Protein AF-A0A661SQL9-F1 (afdb_monomer_lite)

Foldseek 3Di:
DDDDDPDPPPDDAAEAEEDEALQACCVVPNPCVRVPQDPVNVVVVCVVVVHPYYDHDGDPGD

pLDDT: mean 89.43, std 12.46, range [45.16, 98.38]

Radius of gyration: 15.33 Å; chains: 1; bounding box: 32×19×42 Å

Sequence (62 aa):
MSEQWHYPGSKWWKFDFHTHTPASEDYGSGDDSFKSITPEEWLRKAMEAKLDCIVVTDHNSV

Structure (mmCIF, N/CA/C/O backbone):
data_AF-A0A661SQL9-F1
#
_entry.id   AF-A0A661SQL9-F1
#
loop_
_atom_site.group_PDB
_atom_site.id
_atom_site.type_symbol
_atom_site.label_atom_id
_atom_site.label_alt_id
_atom_site.label_comp_id
_atom_site.label_asym_id
_atom_site.label_entity_id
_atom_site.label_seq_id
_atom_site.pdbx_PDB_ins_code
_atom_site.Cartn_x
_atom_site.Cartn_y
_atom_site.Cartn_z
_atom_site.occupancy
_atom_site.B_iso_or_equiv
_atom_site.auth_seq_id
_atom_site.auth_comp_id
_atom_site.auth_asym_id
_atom_site.auth_atom_id
_atom_site.pdbx_PDB_model_num
ATOM 1 N N . MET A 1 1 ? -1.000 -11.729 22.908 1.00 45.16 1 MET A N 1
ATOM 2 C CA . MET A 1 1 ? -2.027 -11.319 23.886 1.00 45.16 1 MET A CA 1
ATOM 3 C C . MET A 1 1 ? -3.276 -10.971 23.105 1.00 45.16 1 MET A C 1
ATOM 5 O O . MET A 1 1 ? -3.189 -10.133 22.219 1.00 45.16 1 MET A O 1
ATOM 9 N N . SER A 1 2 ? -4.380 -11.681 23.323 1.00 55.06 2 SER A N 1
ATOM 10 C CA . SER A 1 2 ? -5.656 -11.338 22.697 1.00 55.06 2 SER A CA 1
ATOM 11 C C . SER A 1 2 ? -6.252 -10.155 23.452 1.00 55.06 2 SER A C 1
ATOM 13 O O . SER A 1 2 ? -6.653 -10.308 24.604 1.00 55.06 2 SER A O 1
ATOM 15 N N . GLU A 1 3 ? -6.275 -8.986 22.821 1.00 67.62 3 GLU A N 1
ATOM 16 C CA . GLU A 1 3 ? -7.051 -7.840 23.295 1.00 67.62 3 GLU A CA 1
ATOM 17 C C . GLU A 1 3 ? -8.509 -8.283 23.489 1.00 67.62 3 GLU A C 1
ATOM 19 O O . GLU A 1 3 ? -9.162 -8.748 22.549 1.00 67.62 3 GLU A O 1
ATOM 24 N N . GLN A 1 4 ? -9.007 -8.203 24.723 1.00 69.31 4 GLN A N 1
ATOM 25 C CA . GLN A 1 4 ? -10.393 -8.524 25.038 1.00 69.31 4 GLN A CA 1
ATOM 26 C C . GLN A 1 4 ? -11.262 -7.307 24.705 1.00 69.31 4 GLN A C 1
ATOM 28 O O . GLN A 1 4 ? -11.202 -6.271 25.369 1.00 69.31 4 GLN A O 1
ATOM 33 N N . TRP A 1 5 ? -12.055 -7.423 23.641 1.00 71.12 5 TRP A N 1
ATOM 34 C CA . TRP A 1 5 ? -12.869 -6.332 23.108 1.00 71.12 5 TRP A CA 1
ATOM 35 C C . TRP A 1 5 ? -14.121 -6.121 23.960 1.00 71.12 5 TRP A C 1
ATOM 37 O O . TRP A 1 5 ? -15.074 -6.891 23.885 1.00 71.12 5 TRP A O 1
ATOM 47 N N . HIS A 1 6 ? -14.124 -5.057 24.761 1.00 72.38 6 HIS A N 1
ATOM 48 C CA . HIS A 1 6 ? -15.229 -4.740 25.672 1.00 72.38 6 HIS A CA 1
ATOM 49 C C . HIS A 1 6 ? -16.463 -4.152 24.963 1.00 72.38 6 HIS A C 1
ATOM 51 O O . HIS A 1 6 ? -17.545 -4.127 25.542 1.00 72.38 6 HIS A O 1
ATOM 57 N N . TYR A 1 7 ? -16.321 -3.717 23.705 1.00 76.62 7 TYR A N 1
ATOM 58 C CA . TYR A 1 7 ? -17.374 -3.042 22.944 1.00 76.62 7 TYR A CA 1
ATOM 59 C C . TYR A 1 7 ? -17.425 -3.568 21.495 1.00 76.62 7 TYR A C 1
ATOM 61 O O . TYR A 1 7 ? -16.674 -3.108 20.629 1.00 76.62 7 TYR A O 1
ATOM 69 N N . PRO A 1 8 ? -18.275 -4.567 21.203 1.00 71.81 8 PRO A N 1
ATOM 70 C CA . PRO A 1 8 ? -18.484 -5.052 19.842 1.00 71.81 8 PRO A CA 1
ATOM 71 C C . PRO A 1 8 ? -19.051 -3.935 18.948 1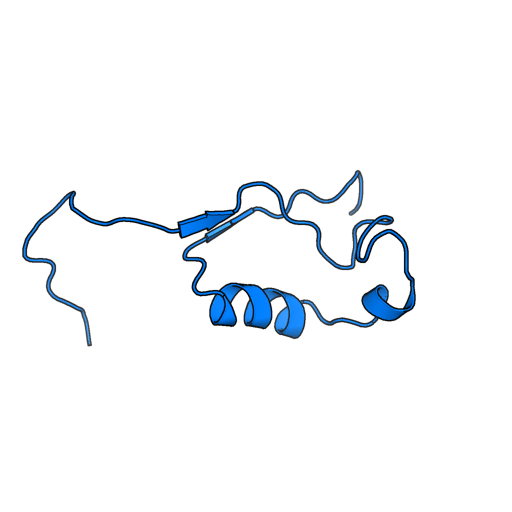.00 71.81 8 PRO A C 1
ATOM 73 O O . PRO A 1 8 ? -20.027 -3.287 19.313 1.00 71.81 8 PRO A O 1
ATOM 76 N N . GLY A 1 9 ? -18.452 -3.708 17.775 1.00 74.50 9 GLY A N 1
ATOM 77 C CA . GLY A 1 9 ? -18.941 -2.745 16.773 1.00 74.50 9 GLY A CA 1
ATOM 78 C C . GLY A 1 9 ? -18.340 -1.334 16.835 1.00 74.50 9 GLY A C 1
ATOM 79 O O . GLY A 1 9 ? -18.465 -0.589 15.870 1.00 74.50 9 GLY A O 1
ATOM 80 N N . SER A 1 10 ? -17.615 -0.967 17.894 1.00 79.94 10 SER A N 1
ATOM 81 C CA . SER A 1 10 ? -16.926 0.331 18.004 1.00 79.94 10 SER A CA 1
ATOM 82 C C . SER A 1 10 ? -15.449 0.241 17.604 1.00 79.94 10 SER A C 1
ATOM 84 O O . SER A 1 10 ? -14.570 0.710 18.330 1.00 79.94 10 SER A O 1
ATOM 86 N N . LYS A 1 11 ? -15.164 -0.397 16.462 1.00 78.69 11 LYS A N 1
ATOM 87 C CA . LYS A 1 11 ? -13.816 -0.456 15.890 1.00 78.69 11 LYS A CA 1
ATOM 88 C C . LYS A 1 11 ? -13.769 0.319 14.584 1.00 78.69 11 LYS A C 1
ATOM 90 O O . LYS A 1 11 ? -14.506 0.023 13.650 1.00 78.69 11 LYS A O 1
ATOM 95 N N . TRP A 1 12 ? -12.872 1.290 14.541 1.00 86.81 12 TRP A N 1
ATOM 96 C CA . TRP A 1 12 ? -12.557 2.040 13.339 1.00 86.81 12 TRP A CA 1
ATOM 97 C C . TRP A 1 12 ? -11.385 1.359 12.652 1.00 86.81 12 TRP A C 1
ATOM 99 O O . TRP A 1 12 ? -10.385 1.067 13.304 1.00 86.81 12 TRP A O 1
ATOM 109 N N . TRP A 1 13 ? -11.535 1.098 11.360 1.00 91.25 13 TRP A N 1
ATOM 110 C CA . TRP A 1 13 ? -10.488 0.517 10.536 1.0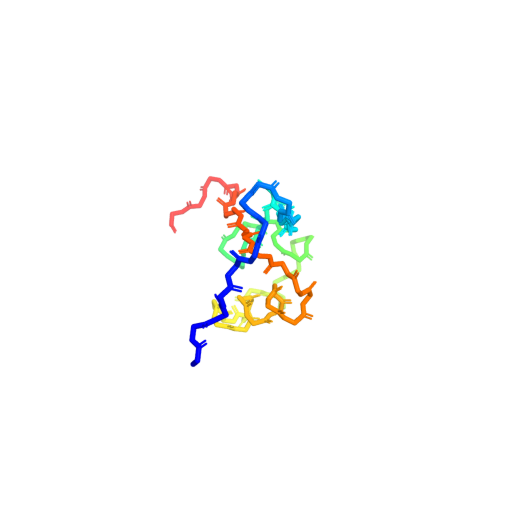0 91.25 13 TRP A CA 1
ATOM 111 C C . TRP A 1 13 ? -10.074 1.523 9.470 1.00 91.25 13 TRP A C 1
ATOM 113 O O . TRP A 1 13 ? -10.925 2.157 8.842 1.00 91.25 13 TRP A O 1
ATOM 123 N N . LYS A 1 14 ? -8.771 1.663 9.259 1.00 95.38 14 LYS A N 1
ATOM 124 C CA . LYS A 1 14 ? -8.190 2.518 8.234 1.00 95.38 14 LYS A CA 1
ATOM 125 C C . LYS A 1 14 ? -7.904 1.683 6.993 1.00 95.38 14 LYS A C 1
ATOM 127 O O . LYS A 1 14 ? -6.988 0.867 6.988 1.00 95.38 14 LYS A O 1
ATOM 132 N N . PHE A 1 15 ? -8.720 1.875 5.967 1.00 97.12 15 PHE A N 1
ATOM 133 C CA . PHE A 1 15 ? -8.642 1.128 4.716 1.00 97.12 15 PHE A CA 1
ATOM 134 C C . PHE A 1 15 ? -8.187 2.037 3.583 1.00 97.12 15 PHE A C 1
ATOM 136 O O . PHE A 1 15 ? -8.681 3.160 3.463 1.00 97.12 15 PHE A O 1
ATOM 143 N N . ASP A 1 16 ? -7.298 1.515 2.744 1.00 97.31 16 ASP A N 1
ATOM 144 C CA . ASP A 1 16 ? -7.034 2.073 1.423 1.00 97.31 16 ASP A CA 1
ATOM 145 C C . ASP A 1 16 ? -7.567 1.114 0.352 1.00 97.31 16 ASP A C 1
ATOM 147 O O . ASP A 1 16 ? -7.177 -0.054 0.288 1.00 97.31 16 ASP A O 1
ATOM 151 N N . PHE A 1 17 ? -8.514 1.597 -0.449 1.00 97.44 17 PHE A N 1
ATOM 152 C CA . PHE A 1 17 ? -9.223 0.790 -1.443 1.00 97.44 17 PHE A CA 1
ATOM 153 C C . PHE A 1 17 ? -8.589 0.845 -2.832 1.00 97.44 17 PHE A C 1
ATOM 155 O O . PHE A 1 17 ? -9.041 0.119 -3.714 1.00 97.44 17 PHE A O 1
ATOM 162 N N . HIS A 1 18 ? -7.583 1.696 -3.037 1.00 96.69 18 HIS A N 1
ATOM 163 C CA . HIS A 1 18 ? -6.965 1.877 -4.344 1.00 96.69 18 HIS A CA 1
ATOM 164 C C . HIS A 1 18 ? -5.466 2.079 -4.169 1.00 96.69 18 HIS A C 1
ATOM 166 O O . HIS A 1 18 ? -4.989 3.196 -3.983 1.00 96.69 18 HIS A O 1
ATOM 172 N N . THR A 1 19 ? -4.710 0.988 -4.253 1.00 95.75 19 THR A N 1
ATOM 173 C CA . THR A 1 19 ? -3.249 1.037 -4.170 1.00 95.75 19 THR A CA 1
ATOM 174 C C . THR A 1 19 ? -2.628 0.309 -5.343 1.00 95.75 19 THR A C 1
ATOM 176 O O . THR A 1 19 ? -3.122 -0.737 -5.765 1.00 95.75 19 THR A O 1
ATOM 179 N N . HIS A 1 20 ? -1.540 0.869 -5.866 1.00 95.75 20 HIS A N 1
ATOM 180 C CA . HIS A 1 20 ? -0.723 0.199 -6.868 1.00 95.75 20 HIS A CA 1
ATOM 181 C C . HIS A 1 20 ? 0.534 -0.370 -6.204 1.00 95.75 20 HIS A C 1
ATOM 183 O O . HIS A 1 20 ? 1.079 0.214 -5.259 1.00 95.75 20 HIS A O 1
ATOM 189 N N . THR A 1 21 ? 1.006 -1.496 -6.714 1.00 96.00 21 THR A N 1
ATOM 190 C CA . THR A 1 21 ? 2.284 -2.132 -6.414 1.00 96.00 21 THR A CA 1
ATOM 191 C C . THR A 1 21 ? 3.297 -1.798 -7.512 1.00 96.00 21 THR A C 1
ATOM 193 O O . THR A 1 21 ? 2.908 -1.359 -8.597 1.00 96.00 21 THR A O 1
ATOM 196 N N . PRO A 1 22 ? 4.598 -2.060 -7.292 1.00 95.75 22 PRO A N 1
ATOM 197 C CA . PRO A 1 22 ? 5.617 -1.962 -8.338 1.00 95.75 22 PRO A CA 1
ATOM 198 C C . PRO A 1 22 ? 5.313 -2.746 -9.631 1.00 95.75 22 PRO A C 1
ATOM 200 O O . PRO A 1 22 ? 5.883 -2.425 -10.676 1.00 95.75 22 PRO A O 1
ATOM 203 N N . ALA A 1 23 ? 4.404 -3.730 -9.606 1.00 94.12 23 ALA A N 1
ATOM 204 C CA . ALA A 1 23 ? 3.979 -4.450 -10.807 1.00 94.12 23 ALA A CA 1
ATOM 205 C C . ALA A 1 23 ? 3.154 -3.578 -11.778 1.00 94.12 23 AL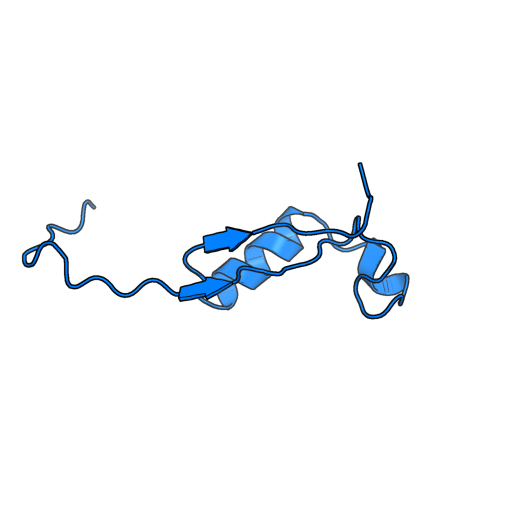A A C 1
ATOM 207 O O . ALA A 1 23 ? 3.270 -3.761 -12.990 1.00 94.12 23 ALA A O 1
ATOM 208 N N . SER A 1 24 ? 2.401 -2.583 -11.288 1.00 94.31 24 SER A N 1
ATOM 209 C CA . SER A 1 24 ? 1.636 -1.661 -12.146 1.00 94.31 24 SER A CA 1
ATOM 210 C C . SER A 1 24 ? 2.559 -0.732 -12.921 1.00 94.31 24 SER A C 1
ATOM 212 O O . SER A 1 24 ? 3.412 -0.091 -12.311 1.00 94.31 24 SER A O 1
ATOM 214 N N . GLU A 1 25 ? 2.395 -0.612 -14.243 1.00 91.31 25 GLU A N 1
ATOM 215 C CA . GLU A 1 25 ? 3.243 0.208 -15.134 1.00 91.31 25 GLU A CA 1
ATOM 216 C C . GLU A 1 25 ? 3.440 1.644 -14.627 1.00 91.31 25 GLU A C 1
ATOM 218 O O . GLU A 1 25 ? 4.554 2.158 -14.635 1.00 91.31 25 GLU A O 1
ATOM 223 N N . ASP A 1 26 ? 2.383 2.246 -14.091 1.00 92.19 26 ASP A N 1
ATOM 224 C CA . ASP A 1 26 ? 2.356 3.622 -13.599 1.00 92.19 26 ASP A CA 1
ATOM 225 C C . ASP A 1 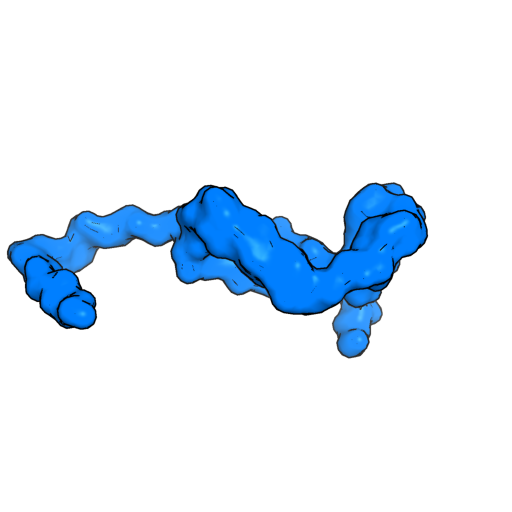26 ? 2.827 3.794 -12.143 1.00 92.19 26 ASP A C 1
ATOM 227 O O . ASP A 1 26 ? 2.791 4.908 -11.608 1.00 92.19 26 ASP A O 1
ATOM 231 N N . TYR A 1 27 ? 3.274 2.724 -11.476 1.00 94.69 27 TYR A N 1
ATOM 232 C CA . TYR A 1 27 ? 3.775 2.814 -10.107 1.00 94.69 27 TYR A CA 1
ATOM 233 C C . TYR A 1 27 ? 4.924 3.822 -10.003 1.00 94.69 27 TYR A C 1
ATOM 235 O O . TYR A 1 27 ? 5.799 3.882 -10.864 1.00 94.69 27 TYR A O 1
ATOM 243 N N . GLY A 1 28 ? 4.907 4.652 -8.956 1.00 93.38 28 GLY A N 1
ATOM 244 C CA . GLY A 1 28 ? 5.857 5.761 -8.833 1.00 93.38 28 GLY A CA 1
ATOM 245 C C . GLY A 1 28 ? 5.643 6.867 -9.875 1.00 93.38 28 GLY A C 1
ATOM 246 O O . GLY A 1 28 ? 6.571 7.611 -10.164 1.00 93.38 28 GLY A O 1
ATOM 247 N N . SER A 1 29 ? 4.436 6.994 -10.441 1.00 92.94 29 SER A N 1
ATOM 248 C CA . SER A 1 29 ? 4.142 7.873 -11.590 1.00 92.94 29 SER A CA 1
ATOM 249 C C . SER A 1 29 ? 4.940 7.507 -12.850 1.00 92.94 29 SER A C 1
ATOM 251 O O . SER A 1 29 ? 5.286 8.385 -13.641 1.00 92.94 29 SER A O 1
ATOM 253 N N . GLY A 1 30 ? 5.246 6.216 -13.020 1.00 88.88 30 GLY A N 1
ATOM 254 C CA . GLY A 1 30 ? 6.042 5.690 -14.133 1.00 88.88 30 GLY A CA 1
ATOM 255 C C . GLY A 1 30 ? 7.556 5.872 -13.981 1.00 88.88 30 GLY A C 1
ATOM 256 O O . GLY A 1 30 ? 8.285 5.711 -14.955 1.00 88.88 30 GLY A O 1
ATOM 257 N N . ASP A 1 31 ? 8.051 6.228 -12.792 1.00 94.62 31 ASP A N 1
ATOM 258 C CA . ASP A 1 31 ? 9.488 6.251 -12.512 1.00 94.62 31 ASP A CA 1
ATOM 259 C C . ASP A 1 31 ? 9.999 4.830 -12.222 1.00 94.62 31 ASP A C 1
ATOM 261 O O . ASP A 1 31 ? 9.737 4.242 -11.166 1.00 94.62 31 ASP A O 1
ATOM 265 N N . ASP A 1 32 ? 10.779 4.296 -13.163 1.00 93.31 32 ASP A N 1
ATOM 266 C CA . ASP A 1 32 ? 11.338 2.945 -13.103 1.00 93.31 32 ASP A CA 1
ATOM 267 C C . ASP A 1 32 ? 12.224 2.686 -11.874 1.00 93.31 32 ASP A C 1
ATOM 269 O O . ASP A 1 32 ? 12.402 1.532 -11.475 1.00 93.31 32 ASP A O 1
ATOM 273 N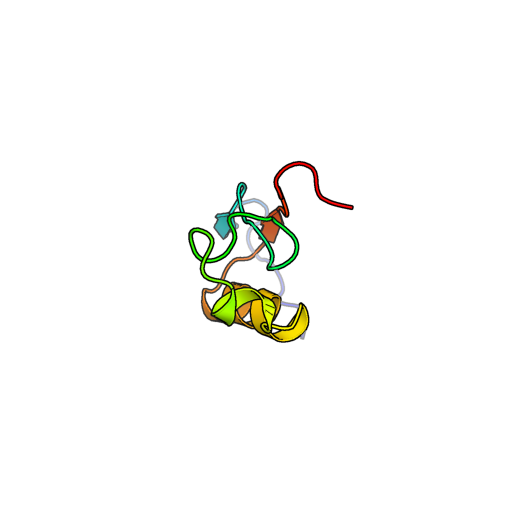 N . SER A 1 33 ? 12.753 3.723 -11.214 1.00 95.25 33 SER A N 1
ATOM 274 C CA . SER A 1 33 ? 13.533 3.538 -9.982 1.00 95.25 33 SER A CA 1
ATOM 275 C C . SER A 1 33 ? 12.709 2.884 -8.863 1.00 95.25 33 SER A C 1
ATOM 277 O O . SER A 1 33 ? 13.245 2.099 -8.071 1.00 95.25 33 SER A O 1
ATOM 279 N N . PHE A 1 34 ? 11.391 3.106 -8.855 1.00 95.06 34 PHE A N 1
ATOM 280 C CA . PHE A 1 34 ? 10.462 2.525 -7.885 1.00 95.06 34 PHE A CA 1
ATOM 281 C C . PHE A 1 34 ? 10.101 1.064 -8.181 1.00 95.06 34 PHE A C 1
ATOM 283 O O . PHE A 1 34 ? 9.592 0.377 -7.297 1.00 95.06 34 PHE A O 1
ATOM 290 N N . LYS A 1 35 ? 10.405 0.550 -9.380 1.00 94.06 35 LYS A N 1
ATOM 291 C CA . LYS A 1 35 ? 10.146 -0.852 -9.762 1.00 94.06 35 LYS A CA 1
ATOM 292 C C . LYS A 1 35 ? 11.005 -1.855 -9.003 1.00 94.06 35 LYS A C 1
ATOM 294 O O . LYS A 1 35 ? 10.667 -3.031 -8.933 1.00 94.06 35 LYS A O 1
ATOM 299 N N . SER A 1 36 ? 12.115 -1.385 -8.436 1.00 96.00 36 SER A N 1
ATOM 300 C CA . SER A 1 36 ? 13.026 -2.193 -7.623 1.00 96.00 36 SER A CA 1
ATOM 301 C C . SER A 1 36 ? 12.521 -2.454 -6.198 1.00 96.00 36 SER A C 1
ATOM 303 O O . SER A 1 36 ? 13.092 -3.297 -5.507 1.00 96.00 36 SER A O 1
ATOM 305 N N . ILE A 1 37 ? 11.459 -1.760 -5.762 1.00 97.44 37 ILE A N 1
ATOM 306 C CA . ILE A 1 37 ? 10.853 -1.959 -4.443 1.00 97.44 37 ILE A CA 1
ATOM 307 C C . ILE A 1 37 ? 10.277 -3.371 -4.360 1.00 97.44 37 ILE A C 1
ATOM 309 O O . ILE A 1 37 ? 9.493 -3.800 -5.206 1.00 97.44 37 ILE A O 1
ATOM 313 N N . THR A 1 38 ? 10.648 -4.088 -3.306 1.00 97.19 38 THR A N 1
ATOM 314 C CA . THR A 1 38 ? 10.142 -5.443 -3.064 1.00 97.19 38 THR A CA 1
ATOM 315 C C . THR A 1 38 ? 8.705 -5.416 -2.521 1.00 97.19 38 THR A C 1
ATOM 317 O O . THR A 1 38 ? 8.312 -4.448 -1.855 1.00 97.19 38 THR A O 1
ATOM 320 N N . PRO A 1 39 ? 7.899 -6.475 -2.740 1.00 96.56 39 PRO A N 1
ATOM 321 C CA . PRO A 1 39 ? 6.568 -6.587 -2.139 1.00 96.56 39 PRO A CA 1
ATOM 322 C C . PRO A 1 39 ? 6.572 -6.412 -0.612 1.00 96.56 39 PRO A C 1
ATOM 324 O O . PRO A 1 39 ? 5.673 -5.786 -0.048 1.00 96.56 39 PRO A O 1
ATOM 327 N N . GLU A 1 40 ? 7.604 -6.914 0.065 1.00 97.81 40 GLU A N 1
ATOM 328 C CA . GLU A 1 40 ? 7.786 -6.799 1.510 1.00 97.81 40 GLU A CA 1
ATOM 329 C C . GLU A 1 40 ? 8.022 -5.352 1.951 1.00 97.81 40 GLU A C 1
ATOM 331 O O . GLU A 1 40 ? 7.446 -4.903 2.944 1.00 97.81 40 GLU A O 1
ATOM 336 N N . GLU A 1 41 ? 8.853 -4.599 1.226 1.00 98.25 41 GLU A N 1
ATOM 337 C CA . GLU A 1 41 ? 9.074 -3.176 1.496 1.00 98.25 41 GLU A CA 1
ATOM 338 C C . GLU A 1 41 ? 7.809 -2.356 1.254 1.00 98.25 41 GLU A C 1
ATOM 340 O O . GLU A 1 41 ? 7.473 -1.504 2.081 1.00 98.25 41 GLU A O 1
ATOM 345 N N . TRP A 1 42 ? 7.089 -2.649 0.170 1.00 97.88 42 TRP A N 1
ATOM 346 C CA . TRP A 1 42 ? 5.814 -2.014 -0.153 1.00 97.88 42 TRP A CA 1
ATOM 347 C C . TRP A 1 42 ? 4.770 -2.251 0.950 1.00 97.88 42 TRP A C 1
ATOM 349 O O . TRP A 1 42 ? 4.212 -1.295 1.497 1.00 97.88 42 TRP A O 1
ATOM 359 N N . LEU A 1 43 ? 4.575 -3.507 1.366 1.00 97.56 43 LEU A N 1
ATOM 360 C CA . LEU A 1 43 ? 3.631 -3.852 2.432 1.00 97.56 43 LEU A CA 1
ATOM 361 C C . LEU A 1 43 ? 4.047 -3.232 3.770 1.00 97.56 43 LEU A C 1
ATOM 363 O O . LEU A 1 43 ? 3.214 -2.693 4.503 1.00 97.56 43 LEU A O 1
ATOM 367 N N . ARG A 1 44 ? 5.348 -3.244 4.081 1.00 98.38 44 ARG A N 1
ATOM 368 C CA . ARG A 1 44 ? 5.874 -2.618 5.297 1.00 98.38 44 ARG A CA 1
ATOM 369 C C . ARG A 1 44 ? 5.556 -1.125 5.346 1.00 98.38 44 ARG A C 1
ATOM 371 O O . ARG A 1 44 ? 5.238 -0.630 6.425 1.00 98.38 44 ARG A O 1
ATOM 378 N N . LYS A 1 45 ? 5.563 -0.411 4.215 1.00 97.50 45 LYS A N 1
ATOM 379 C CA . LYS A 1 45 ? 5.150 1.004 4.170 1.00 97.50 45 LYS A CA 1
ATOM 380 C C . LYS A 1 45 ? 3.676 1.197 4.519 1.00 97.50 45 LYS A C 1
ATOM 382 O O . LYS A 1 45 ? 3.362 2.108 5.286 1.00 97.50 45 LYS A O 1
ATOM 387 N N . ALA A 1 46 ? 2.787 0.324 4.045 1.00 97.31 46 ALA A N 1
ATOM 388 C CA . ALA A 1 46 ? 1.375 0.352 4.434 1.00 97.31 46 ALA A CA 1
ATOM 389 C C . ALA A 1 46 ? 1.187 0.106 5.945 1.00 97.31 46 ALA A C 1
ATOM 391 O O . ALA A 1 46 ? 0.418 0.809 6.608 1.00 97.31 46 ALA A O 1
ATOM 392 N N . MET A 1 47 ? 1.953 -0.833 6.513 1.00 97.69 47 MET A N 1
ATOM 393 C CA . MET A 1 47 ? 1.961 -1.105 7.956 1.00 97.69 47 MET A CA 1
ATOM 394 C C . MET A 1 47 ? 2.509 0.081 8.767 1.00 97.69 47 MET A C 1
ATOM 396 O O . MET A 1 47 ? 1.909 0.472 9.769 1.00 97.69 47 MET A O 1
ATOM 400 N N . GLU A 1 48 ? 3.613 0.697 8.324 1.00 98.19 48 GLU A N 1
ATOM 401 C CA . GLU A 1 48 ? 4.190 1.915 8.920 1.00 98.19 48 GLU A CA 1
ATOM 402 C C . GLU A 1 48 ? 3.180 3.085 8.894 1.00 98.19 48 GLU A C 1
ATOM 404 O O . GLU A 1 48 ? 3.091 3.852 9.855 1.00 98.19 48 GLU A O 1
ATOM 409 N N . ALA A 1 49 ? 2.354 3.175 7.843 1.00 97.31 49 ALA A N 1
ATOM 410 C CA . ALA A 1 49 ? 1.259 4.144 7.707 1.00 97.31 49 ALA A CA 1
ATOM 411 C C . ALA A 1 49 ? 0.009 3.823 8.558 1.00 97.31 49 ALA A C 1
ATOM 413 O O . ALA A 1 49 ? -0.962 4.600 8.561 1.00 97.31 49 ALA A O 1
ATOM 414 N N . LYS A 1 50 ? 0.044 2.712 9.309 1.00 96.88 50 LYS A N 1
ATOM 415 C CA . LYS A 1 50 ? -1.039 2.210 10.166 1.00 96.88 50 LYS A CA 1
ATOM 416 C C . LYS A 1 50 ? -2.338 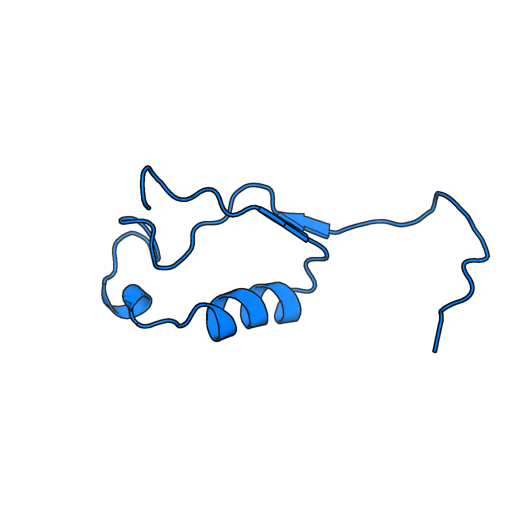1.974 9.390 1.00 96.88 50 LYS A C 1
ATOM 418 O O . LYS A 1 50 ? -3.415 2.316 9.879 1.00 96.88 50 LYS A O 1
ATOM 423 N N . LEU A 1 51 ? -2.228 1.463 8.163 1.00 97.62 51 LEU A N 1
ATOM 424 C CA . LEU A 1 51 ? -3.375 0.929 7.433 1.00 97.62 51 LEU A CA 1
ATOM 425 C C . LEU A 1 51 ? -3.717 -0.446 8.006 1.00 97.62 51 LEU A C 1
ATOM 427 O O . LEU A 1 51 ? -2.839 -1.283 8.205 1.00 97.62 51 LEU A O 1
ATOM 431 N N . ASP A 1 52 ? -4.996 -0.662 8.278 1.00 96.38 52 ASP A N 1
ATOM 432 C CA . ASP A 1 52 ? -5.506 -1.945 8.755 1.00 96.38 52 ASP A CA 1
ATOM 433 C C . ASP A 1 52 ? -5.779 -2.915 7.601 1.00 96.38 52 ASP A C 1
ATOM 435 O O . ASP A 1 52 ? -5.805 -4.130 7.792 1.00 96.38 52 ASP A O 1
ATOM 439 N N . CYS A 1 53 ? -6.004 -2.376 6.402 1.00 96.81 53 CYS A N 1
ATOM 440 C CA . CYS A 1 53 ? -6.181 -3.136 5.178 1.00 96.81 53 CYS A CA 1
ATOM 441 C C . CYS A 1 53 ? -5.846 -2.270 3.964 1.00 96.81 53 CYS A C 1
ATOM 443 O O . CYS A 1 53 ? -6.050 -1.053 3.970 1.00 96.81 53 CYS A O 1
ATOM 445 N N . ILE A 1 54 ? -5.355 -2.932 2.925 1.00 97.00 54 ILE A N 1
ATOM 446 C CA . ILE A 1 54 ? -5.064 -2.359 1.617 1.00 97.00 54 ILE A CA 1
ATOM 447 C C . ILE A 1 54 ? -5.618 -3.285 0.543 1.00 97.00 54 ILE A C 1
ATOM 449 O O . ILE A 1 54 ? -5.612 -4.508 0.707 1.00 97.00 54 ILE A O 1
ATOM 453 N N . VAL A 1 55 ? -6.077 -2.697 -0.555 1.00 97.12 55 VAL A N 1
ATOM 454 C CA . VAL A 1 55 ? -6.506 -3.424 -1.749 1.00 97.12 55 VAL A CA 1
ATOM 455 C C . VAL A 1 55 ? -5.521 -3.135 -2.872 1.00 97.12 55 VAL A C 1
ATOM 457 O O . VAL A 1 55 ? -5.276 -1.975 -3.199 1.00 97.12 55 VAL A O 1
ATOM 460 N N . VAL A 1 56 ? -4.966 -4.193 -3.461 1.00 95.88 56 VAL A N 1
ATOM 461 C CA . VAL A 1 56 ? -4.114 -4.104 -4.651 1.00 95.88 56 VAL A CA 1
ATOM 462 C C . VAL A 1 56 ? -5.005 -3.966 -5.885 1.00 95.88 56 VAL A C 1
ATOM 464 O O . VAL A 1 56 ? -5.831 -4.840 -6.150 1.00 95.88 56 VAL A O 1
ATOM 467 N N . THR A 1 57 ? -4.851 -2.863 -6.616 1.00 95.81 57 THR A N 1
ATOM 468 C CA . THR A 1 57 ? -5.672 -2.487 -7.779 1.00 95.81 57 THR A CA 1
ATOM 469 C C . THR A 1 57 ? -4.798 -2.030 -8.946 1.00 95.81 57 THR A C 1
ATOM 471 O O . THR A 1 57 ? -5.027 -0.967 -9.521 1.00 95.81 57 THR A O 1
ATOM 474 N N . ASP A 1 58 ? -3.767 -2.808 -9.266 1.00 95.25 58 ASP A N 1
ATOM 475 C CA . ASP A 1 58 ? -2.837 -2.491 -10.348 1.00 95.25 58 ASP A CA 1
ATOM 476 C C . ASP A 1 58 ? -3.530 -2.407 -11.715 1.00 95.25 58 ASP A C 1
ATOM 478 O O . ASP A 1 58 ? -4.495 -3.125 -12.005 1.00 95.25 58 ASP A O 1
ATOM 482 N N . HIS A 1 59 ? -3.012 -1.550 -12.595 1.00 91.12 59 HIS A N 1
ATOM 483 C CA . HIS A 1 59 ? -3.505 -1.469 -13.963 1.00 91.12 59 HIS A CA 1
ATOM 484 C C . HIS A 1 59 ? -3.058 -2.694 -14.763 1.00 91.12 59 HIS A C 1
ATOM 486 O O . HIS A 1 59 ? -1.879 -2.823 -15.088 1.00 91.12 59 HIS A O 1
ATOM 492 N N . ASN A 1 60 ? -4.013 -3.568 -15.108 1.00 78.81 60 ASN A N 1
ATOM 493 C CA . ASN A 1 60 ? -3.895 -4.652 -16.099 1.00 78.81 60 ASN A CA 1
ATOM 494 C C . ASN A 1 60 ? -2.575 -5.457 -16.058 1.00 78.81 60 ASN A C 1
ATOM 496 O O . ASN A 1 60 ? -2.081 -5.889 -17.099 1.00 78.81 60 ASN A O 1
ATOM 500 N N . SER A 1 61 ? -2.007 -5.660 -14.872 1.00 67.12 61 SER A N 1
ATOM 501 C CA . SER A 1 61 ? -0.775 -6.425 -14.648 1.00 67.12 61 SER A CA 1
ATOM 502 C C . SER A 1 61 ? -1.117 -7.797 -14.062 1.00 67.12 61 SER A C 1
ATOM 504 O O . SER A 1 61 ? -2.145 -7.957 -13.401 1.00 67.12 61 SER A O 1
ATOM 506 N N . VAL A 1 62 ? -0.295 -8.801 -14.384 1.00 52.12 62 VAL A N 1
ATOM 507 C CA . VAL A 1 62 ? -0.409 -10.195 -13.913 1.00 52.12 62 VAL A CA 1
ATOM 508 C C . VAL A 1 62 ? 0.600 -10.495 -12.823 1.00 52.12 62 VAL A C 1
ATOM 510 O O . VAL A 1 62 ? 1.753 -10.029 -12.959 1.00 52.12 62 VAL A O 1
#

Secondary structure (DSSP, 8-state):
-----SSTT-----EEEEE--TTSTTGGGG-GGGGG--HHHHHHHHHHTT-SEEEE--SS--